Protein AF-A0A2D5P3R4-F1 (afdb_monomer_lite)

Structure (mmCIF, N/CA/C/O backbone):
data_AF-A0A2D5P3R4-F1
#
_entry.id   AF-A0A2D5P3R4-F1
#
loop_
_atom_site.group_PDB
_atom_site.id
_atom_site.type_symbol
_atom_site.label_atom_id
_atom_site.label_alt_id
_atom_site.label_comp_id
_atom_site.label_asym_id
_atom_site.label_entity_id
_atom_site.label_seq_id
_atom_site.pdbx_PDB_ins_code
_atom_site.Cartn_x
_atom_site.Cartn_y
_atom_site.Cartn_z
_atom_site.occupancy
_atom_site.B_iso_or_equiv
_atom_site.auth_seq_id
_atom_site.auth_comp_id
_atom_site.auth_asym_id
_atom_site.auth_atom_id
_atom_site.pdbx_PDB_model_num
ATOM 1 N N . MET A 1 1 ? -9.186 -1.860 0.996 1.00 87.25 1 MET A N 1
ATOM 2 C CA . MET A 1 1 ? -7.720 -1.773 0.867 1.00 87.25 1 MET A CA 1
ATOM 3 C C . MET A 1 1 ? -7.365 -0.464 0.182 1.00 87.25 1 MET A C 1
ATOM 5 O O . MET A 1 1 ? -8.027 -0.113 -0.788 1.00 87.25 1 MET A O 1
ATOM 9 N N . ILE A 1 2 ? -6.371 0.248 0.700 1.00 88.69 2 ILE A N 1
ATOM 10 C CA . ILE A 1 2 ? -5.725 1.410 0.088 1.00 88.69 2 ILE A CA 1
ATOM 11 C C . ILE A 1 2 ? -4.246 1.051 -0.029 1.00 88.69 2 ILE A C 1
ATOM 13 O O . ILE A 1 2 ? -3.646 0.653 0.967 1.00 88.69 2 ILE A O 1
ATOM 17 N N . ILE A 1 3 ? -3.675 1.183 -1.224 1.00 88.00 3 ILE A N 1
ATOM 18 C CA . ILE A 1 3 ? -2.248 0.957 -1.468 1.00 88.00 3 ILE A CA 1
ATOM 19 C C . ILE A 1 3 ? -1.622 2.294 -1.844 1.00 88.00 3 ILE A C 1
ATOM 21 O O . ILE A 1 3 ? -2.138 3.007 -2.706 1.00 88.00 3 ILE A O 1
ATOM 25 N N . HIS A 1 4 ? -0.518 2.625 -1.188 1.00 86.81 4 HIS A N 1
ATOM 26 C CA . HIS A 1 4 ? 0.235 3.842 -1.421 1.00 86.81 4 HIS A CA 1
ATOM 27 C C . HIS A 1 4 ? 1.717 3.537 -1.636 1.00 86.81 4 HIS A C 1
ATOM 29 O O . HIS A 1 4 ? 2.252 2.595 -1.050 1.00 86.81 4 HIS A O 1
ATOM 35 N N . VAL A 1 5 ? 2.383 4.354 -2.451 1.00 83.88 5 VAL A N 1
ATOM 36 C CA . VAL A 1 5 ? 3.817 4.239 -2.716 1.00 83.88 5 VAL A CA 1
ATOM 37 C C . VAL A 1 5 ? 4.504 5.553 -2.392 1.00 83.88 5 VAL A C 1
ATOM 39 O O . VAL A 1 5 ? 4.042 6.607 -2.808 1.00 83.88 5 VAL A O 1
ATOM 42 N N . LEU A 1 6 ? 5.603 5.484 -1.648 1.00 78.50 6 LEU A N 1
ATOM 43 C CA . LEU A 1 6 ? 6.331 6.660 -1.172 1.00 78.50 6 LEU A CA 1
ATOM 44 C C . LEU A 1 6 ? 7.279 7.278 -2.209 1.00 78.50 6 LEU A C 1
ATOM 46 O O . LEU A 1 6 ? 7.770 8.382 -1.983 1.00 78.50 6 LEU A O 1
ATOM 50 N N . ASP A 1 7 ? 7.555 6.577 -3.310 1.00 74.75 7 ASP A N 1
ATOM 51 C CA . ASP A 1 7 ? 8.372 7.061 -4.429 1.00 74.75 7 ASP A CA 1
ATOM 52 C C . ASP A 1 7 ? 7.565 7.890 -5.455 1.00 74.75 7 ASP A C 1
ATOM 54 O O . ASP A 1 7 ? 8.128 8.376 -6.441 1.00 74.75 7 ASP A O 1
ATOM 58 N N . GLU A 1 8 ? 6.264 8.095 -5.210 1.00 69.88 8 GLU A N 1
ATOM 59 C CA . GLU A 1 8 ? 5.380 8.914 -6.039 1.00 69.88 8 GLU A CA 1
ATOM 60 C C . GLU A 1 8 ? 5.685 10.414 -5.854 1.00 69.88 8 GLU A C 1
ATOM 62 O O . GLU A 1 8 ? 5.578 10.945 -4.743 1.00 69.88 8 GLU A O 1
ATOM 67 N N . PRO A 1 9 ? 6.014 11.155 -6.930 1.00 68.31 9 PRO A N 1
ATOM 68 C CA . PRO A 1 9 ? 6.427 12.555 -6.827 1.00 68.31 9 PRO A CA 1
ATOM 69 C C . PRO A 1 9 ? 5.312 13.505 -6.359 1.00 68.31 9 PRO A C 1
ATOM 71 O O . PRO A 1 9 ? 5.598 14.655 -6.021 1.00 68.31 9 PRO A O 1
ATOM 74 N N . PHE A 1 10 ? 4.053 13.055 -6.347 1.00 65.94 10 PHE A N 1
ATOM 75 C CA . PHE A 1 10 ? 2.884 13.899 -6.083 1.00 65.94 10 PHE A CA 1
ATOM 76 C C . PHE A 1 10 ? 2.189 13.644 -4.746 1.00 65.94 10 PHE A C 1
ATOM 78 O O . PHE A 1 10 ? 1.331 14.435 -4.355 1.00 65.94 10 PHE A O 1
ATOM 85 N N . MET A 1 11 ? 2.532 12.573 -4.033 1.00 66.94 11 MET A N 1
ATOM 86 C CA . MET A 1 11 ? 1.902 12.236 -2.760 1.00 66.94 11 MET A CA 1
ATOM 87 C C . MET A 1 11 ? 2.978 11.987 -1.704 1.00 66.94 11 MET A C 1
ATOM 89 O O . MET A 1 11 ? 3.715 11.011 -1.764 1.00 66.94 11 MET A O 1
ATOM 93 N N . ASN A 1 12 ? 3.090 12.907 -0.745 1.00 68.44 12 ASN A N 1
ATOM 94 C CA . ASN A 1 12 ? 4.063 12.817 0.339 1.00 68.44 12 ASN A CA 1
ATOM 95 C C . ASN A 1 12 ? 3.481 12.080 1.561 1.00 68.44 12 ASN A C 1
ATOM 97 O O . ASN A 1 12 ? 2.281 11.852 1.673 1.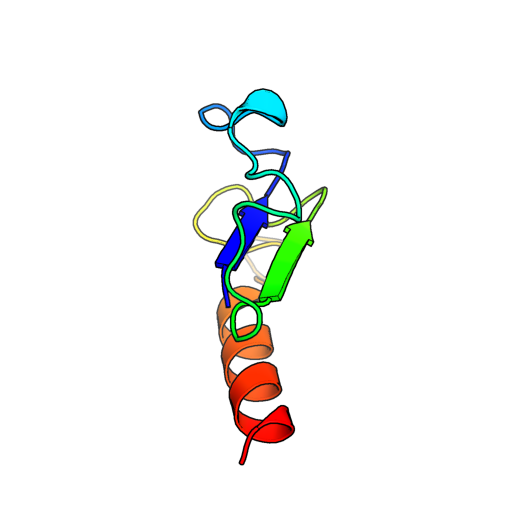00 68.44 12 ASN A O 1
ATOM 101 N N . LYS A 1 13 ? 4.330 11.746 2.538 1.00 71.12 13 LYS A N 1
ATOM 102 C CA . LYS A 1 13 ? 3.881 11.089 3.782 1.00 71.12 13 LYS A CA 1
ATOM 103 C C . LYS A 1 13 ? 2.840 11.896 4.563 1.00 71.12 13 LYS A C 1
ATOM 105 O O . LYS A 1 13 ? 2.088 11.303 5.328 1.00 71.12 13 LYS A O 1
ATOM 110 N N . ASP A 1 14 ? 2.785 13.210 4.362 1.00 78.00 14 ASP A N 1
ATOM 111 C CA . ASP A 1 14 ? 1.873 14.096 5.086 1.00 78.00 14 ASP A CA 1
ATOM 112 C C . ASP A 1 14 ? 0.420 13.978 4.597 1.00 78.00 14 ASP A C 1
ATOM 114 O O . ASP A 1 14 ? -0.486 14.398 5.311 1.00 78.00 14 ASP A O 1
ATOM 118 N N . VAL A 1 15 ? 0.173 13.388 3.416 1.00 81.69 15 VAL A N 1
ATOM 119 C CA . VAL A 1 15 ? -1.194 13.090 2.944 1.00 81.69 15 VAL A CA 1
ATOM 120 C C . VAL A 1 15 ? -1.733 11.748 3.443 1.00 81.69 15 VAL A C 1
ATOM 122 O O . VAL A 1 15 ? -2.889 11.416 3.178 1.00 81.69 15 VAL A O 1
ATOM 125 N N . LEU A 1 16 ? -0.919 10.955 4.146 1.00 84.69 16 LEU A N 1
ATOM 126 C CA . LEU A 1 16 ? -1.369 9.678 4.688 1.00 84.69 16 LEU A CA 1
ATOM 127 C C . LEU A 1 16 ? -2.314 9.911 5.874 1.00 84.69 16 LEU A C 1
ATOM 129 O O . LEU A 1 16 ? -1.981 10.687 6.771 1.00 84.69 16 LEU A O 1
ATOM 133 N N . PRO A 1 17 ? -3.469 9.223 5.918 1.00 86.94 17 PRO A N 1
ATOM 134 C CA . PRO A 1 17 ? -4.400 9.377 7.022 1.00 86.94 17 PRO A CA 1
ATOM 135 C C . PRO A 1 17 ? -3.782 8.853 8.318 1.00 86.94 17 PRO A C 1
ATOM 137 O O . PRO A 1 17 ? -3.054 7.852 8.331 1.00 86.94 17 PRO A O 1
ATOM 140 N N . LEU A 1 18 ? -4.134 9.483 9.434 1.00 86.69 18 LEU A N 1
ATOM 141 C CA . LEU A 1 18 ? -3.860 8.929 10.749 1.00 86.69 18 LEU A CA 1
ATOM 142 C C . LEU A 1 18 ? -4.657 7.636 10.932 1.00 86.69 18 LEU A C 1
ATOM 144 O O . LEU A 1 18 ? -5.740 7.439 10.377 1.00 86.69 18 LEU A O 1
ATOM 148 N N . LYS A 1 19 ? -4.147 6.749 11.788 1.00 83.94 19 LYS A N 1
ATOM 149 C CA . LYS A 1 19 ? -4.794 5.462 12.091 1.00 83.94 19 LYS A CA 1
ATOM 150 C C . LYS A 1 19 ? -6.253 5.613 12.546 1.00 83.94 19 LYS A C 1
ATOM 152 O O . LYS A 1 19 ? -7.055 4.711 12.340 1.00 83.94 19 LYS A O 1
ATOM 157 N N . GLU A 1 20 ? -6.573 6.737 13.175 1.00 88.62 20 GLU A N 1
ATOM 158 C CA . GLU A 1 20 ? -7.894 7.069 13.720 1.00 88.62 20 GLU A CA 1
ATOM 159 C C . GLU A 1 20 ? -8.889 7.511 12.637 1.00 88.62 20 GLU A C 1
ATOM 161 O O . GLU A 1 20 ? -10.095 7.341 12.793 1.00 88.62 20 GLU A O 1
ATOM 166 N N . GLU A 1 21 ? -8.378 8.055 11.532 1.00 89.56 21 GLU A N 1
ATOM 167 C CA . GLU A 1 21 ? -9.154 8.517 10.377 1.00 89.56 21 GLU A CA 1
ATOM 168 C C . GLU A 1 21 ? -9.464 7.365 9.408 1.00 89.56 21 GLU A C 1
ATOM 170 O O . GLU A 1 21 ? -10.363 7.457 8.570 1.00 89.56 21 GLU A O 1
ATOM 175 N N . LEU A 1 22 ? -8.737 6.251 9.536 1.00 91.06 22 LEU A N 1
ATOM 176 C CA . LEU A 1 22 ? -8.939 5.054 8.739 1.00 91.06 22 LEU A CA 1
ATOM 177 C C . LEU A 1 22 ? -10.079 4.199 9.315 1.00 91.06 22 LEU A C 1
ATOM 179 O O . LEU A 1 22 ? -10.095 3.828 10.489 1.00 91.06 22 LEU A O 1
ATOM 183 N N . SER A 1 23 ? -11.036 3.827 8.461 1.00 91.50 23 SER A N 1
ATOM 184 C CA . SER A 1 23 ? -12.090 2.874 8.831 1.00 91.50 23 SER A CA 1
ATOM 185 C C . SER A 1 23 ? -11.494 1.545 9.305 1.00 91.50 23 SER A C 1
ATOM 187 O O . SER A 1 23 ? -10.561 1.029 8.697 1.00 91.50 23 SER A O 1
ATOM 189 N N . LYS A 1 24 ? -12.102 0.924 10.326 1.00 88.06 24 LYS A N 1
ATOM 190 C CA . LYS A 1 24 ? -11.692 -0.397 10.847 1.00 88.06 24 LYS A CA 1
ATOM 191 C C . LYS A 1 24 ? -11.733 -1.515 9.799 1.00 88.06 24 LYS A C 1
ATOM 193 O O . LYS A 1 24 ? -11.056 -2.520 9.963 1.00 88.06 24 LYS A O 1
ATOM 198 N N . ASN A 1 25 ? -12.523 -1.333 8.741 1.00 88.50 25 ASN A N 1
ATOM 199 C CA . ASN A 1 25 ? -12.644 -2.283 7.632 1.00 88.50 25 ASN A CA 1
ATOM 200 C C . ASN A 1 25 ? -11.714 -1.936 6.459 1.00 88.50 25 ASN A C 1
ATOM 202 O O . ASN A 1 25 ? -11.830 -2.522 5.385 1.00 88.50 25 ASN A O 1
ATOM 206 N N . CYS A 1 26 ? -10.835 -0.948 6.624 1.00 88.06 26 CYS A N 1
ATOM 207 C CA . CYS A 1 26 ? -9.893 -0.537 5.603 1.00 88.06 26 CYS A CA 1
ATOM 208 C C . CYS A 1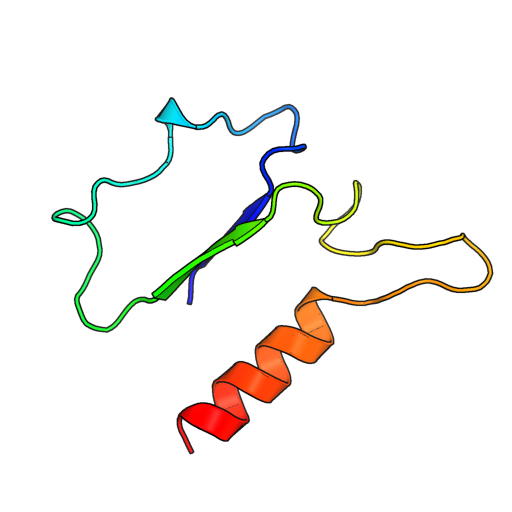 26 ? -8.467 -0.858 6.053 1.00 88.06 26 CYS A C 1
ATOM 210 O O . CYS A 1 26 ? -8.041 -0.465 7.134 1.00 88.06 26 CYS A O 1
ATOM 212 N N . ILE A 1 27 ? -7.730 -1.559 5.197 1.00 89.44 27 ILE A N 1
ATOM 213 C CA . ILE A 1 27 ? -6.288 -1.753 5.338 1.00 89.44 27 ILE A CA 1
ATOM 214 C C . ILE A 1 27 ? -5.589 -0.691 4.492 1.00 89.44 27 ILE A C 1
ATOM 216 O O . ILE A 1 27 ? -5.936 -0.538 3.319 1.00 89.44 27 ILE A O 1
ATOM 220 N N . LEU A 1 28 ? -4.631 0.018 5.090 1.00 90.25 28 LEU A N 1
ATOM 221 C CA . LEU A 1 28 ? -3.691 0.899 4.401 1.00 90.25 28 LEU A CA 1
ATOM 222 C C . LEU A 1 28 ? -2.328 0.205 4.323 1.00 90.25 28 LEU A C 1
ATOM 224 O O . LEU A 1 28 ? -1.736 -0.106 5.355 1.00 90.25 28 LEU A O 1
ATOM 228 N N . GLU A 1 29 ? -1.837 -0.002 3.108 1.00 89.38 29 GLU A N 1
ATOM 229 C CA . GLU A 1 29 ? -0.519 -0.570 2.827 1.00 89.38 29 GLU A CA 1
ATOM 230 C C . GLU A 1 29 ? 0.357 0.483 2.163 1.00 89.38 29 GLU A C 1
ATOM 232 O O . GLU A 1 29 ? -0.063 1.154 1.219 1.00 89.38 29 GLU A O 1
ATOM 237 N N . ILE A 1 30 ? 1.571 0.644 2.682 1.00 87.06 30 ILE A N 1
ATOM 238 C CA . ILE A 1 30 ? 2.522 1.651 2.223 1.00 87.06 30 ILE A CA 1
ATOM 239 C C . ILE A 1 30 ? 3.782 0.927 1.768 1.00 87.06 30 ILE A C 1
ATOM 241 O O . ILE A 1 30 ? 4.418 0.225 2.554 1.00 87.06 30 ILE A O 1
ATOM 245 N N . TYR A 1 31 ? 4.143 1.129 0.509 1.00 84.62 31 TYR A N 1
ATOM 246 C CA . TYR A 1 31 ? 5.331 0.564 -0.110 1.00 84.62 31 TYR A CA 1
ATOM 247 C C . TYR A 1 31 ? 6.385 1.659 -0.282 1.00 84.62 31 TYR A C 1
ATOM 249 O O . TYR A 1 31 ? 6.074 2.779 -0.683 1.00 84.62 31 TYR A O 1
ATOM 257 N N . GLU A 1 32 ? 7.643 1.352 0.034 1.00 79.31 32 GLU A N 1
ATOM 258 C CA . GLU A 1 32 ? 8.745 2.303 -0.175 1.00 79.31 32 GLU A CA 1
ATOM 259 C C . GLU A 1 32 ? 9.051 2.491 -1.659 1.00 79.31 32 GLU A C 1
ATOM 261 O O . GLU A 1 32 ? 9.304 3.607 -2.095 1.00 79.31 32 GLU A O 1
ATOM 266 N N . ASN A 1 33 ? 8.979 1.396 -2.416 1.00 75.62 33 ASN A N 1
ATOM 267 C CA . ASN A 1 33 ? 9.123 1.367 -3.861 1.00 75.62 33 ASN A CA 1
ATOM 268 C C . ASN A 1 33 ? 7.989 0.503 -4.397 1.00 75.62 33 ASN A C 1
ATOM 270 O O . ASN A 1 33 ? 7.817 -0.630 -3.949 1.00 75.62 33 ASN A O 1
ATOM 274 N N . GLY A 1 34 ? 7.199 1.047 -5.307 1.00 65.88 34 GLY A N 1
ATOM 275 C CA . GLY A 1 34 ? 6.006 0.377 -5.830 1.00 65.88 34 GLY A CA 1
ATOM 276 C C . GLY A 1 34 ? 6.041 0.245 -7.338 1.00 65.88 34 GLY A C 1
ATOM 277 O O . GLY A 1 34 ? 5.242 -0.493 -7.893 1.00 65.88 34 GLY A O 1
ATOM 278 N N . GLY A 1 35 ? 6.993 0.905 -7.997 1.00 66.94 35 GLY A N 1
ATOM 279 C CA . GLY A 1 35 ? 7.056 0.969 -9.446 1.00 66.94 35 GLY A CA 1
ATOM 280 C C . GLY A 1 35 ? 6.498 2.294 -9.949 1.00 66.94 35 GLY A C 1
ATOM 281 O O . GLY A 1 35 ? 5.386 2.692 -9.615 1.00 66.94 35 GLY A O 1
ATOM 282 N N . HIS A 1 36 ? 7.292 2.966 -10.780 1.00 64.12 36 HIS A N 1
ATOM 283 C CA . HIS A 1 36 ? 7.104 4.365 -11.179 1.00 64.12 36 HIS A CA 1
ATOM 284 C C . HIS A 1 36 ? 5.821 4.633 -11.995 1.00 64.12 36 HIS A C 1
ATOM 286 O O . HIS A 1 36 ? 5.409 5.777 -12.143 1.00 64.12 36 HIS A O 1
ATOM 292 N N . LEU A 1 37 ? 5.211 3.588 -12.569 1.00 66.06 37 LEU A N 1
ATOM 293 C CA . LEU A 1 37 ? 4.021 3.662 -13.421 1.00 66.06 37 LEU A CA 1
ATOM 294 C C . LEU A 1 37 ? 3.004 2.612 -12.970 1.00 66.06 37 LEU A C 1
ATOM 296 O O . LEU A 1 37 ? 3.011 1.483 -13.455 1.00 66.06 37 LEU A O 1
ATOM 300 N N . GLY A 1 38 ? 2.123 2.988 -12.042 1.00 67.81 38 GLY A N 1
ATOM 301 C CA . GLY A 1 38 ? 0.940 2.191 -11.713 1.00 67.81 38 GLY A CA 1
ATOM 302 C C . GLY A 1 38 ? 1.248 0.825 -11.104 1.00 67.81 38 GLY A C 1
ATOM 303 O O . GLY A 1 38 ? 0.604 -0.151 -11.468 1.00 67.81 38 GLY A O 1
ATOM 304 N N . PHE A 1 39 ? 2.199 0.767 -10.169 1.00 80.44 39 PHE A N 1
ATOM 305 C CA . PHE A 1 39 ? 2.547 -0.444 -9.416 1.00 80.44 39 PHE A CA 1
ATOM 306 C C . PHE A 1 39 ? 3.259 -1.554 -10.217 1.00 80.44 39 PHE A C 1
ATOM 308 O O . PHE A 1 39 ? 3.219 -2.733 -9.848 1.00 80.44 39 PHE A O 1
ATOM 315 N N . ILE A 1 40 ? 3.894 -1.180 -11.332 1.00 83.25 40 ILE A N 1
ATOM 316 C CA . ILE A 1 40 ? 4.698 -2.078 -12.165 1.00 83.25 40 ILE A CA 1
ATOM 317 C C . ILE A 1 40 ? 6.177 -1.825 -11.875 1.00 83.25 40 ILE A C 1
ATOM 319 O O . ILE A 1 40 ? 6.692 -0.729 -12.117 1.00 83.25 40 ILE A O 1
ATOM 323 N N . GLN A 1 41 ? 6.874 -2.850 -11.393 1.00 81.50 41 GLN A N 1
ATOM 324 C CA . GLN A 1 41 ? 8.305 -2.809 -11.089 1.00 81.50 41 GLN A CA 1
ATOM 325 C C . GLN A 1 41 ? 9.100 -3.785 -11.972 1.00 81.50 41 GLN A C 1
ATOM 327 O O . GLN A 1 41 ? 8.553 -4.431 -12.864 1.00 81.50 41 GLN A O 1
ATOM 332 N N . GLY A 1 42 ? 10.412 -3.893 -11.758 1.00 81.56 42 GLY A N 1
ATOM 333 C CA . G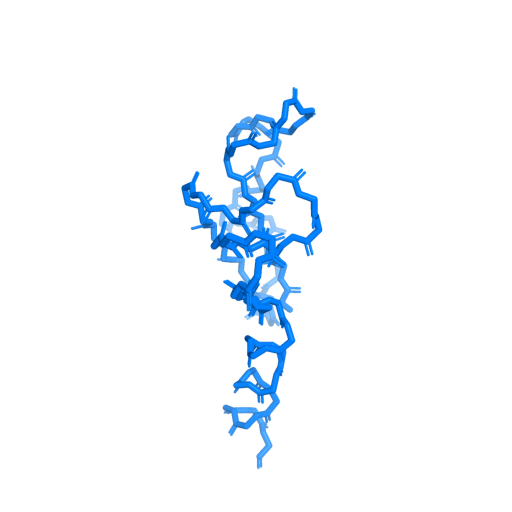LY A 1 42 ? 11.273 -4.787 -12.536 1.00 81.56 42 GLY A CA 1
ATOM 334 C C . GLY A 1 42 ? 11.821 -4.140 -13.810 1.00 81.56 42 GLY A C 1
ATOM 335 O O . GLY A 1 42 ? 12.078 -2.939 -13.856 1.00 81.56 42 GLY A O 1
ATOM 336 N N . SER A 1 43 ? 12.071 -4.950 -14.837 1.00 83.81 43 SER A N 1
ATOM 337 C CA . SER A 1 43 ? 12.657 -4.479 -16.102 1.00 83.81 43 SER A CA 1
ATOM 338 C C . SER A 1 43 ? 11.631 -4.520 -17.229 1.00 83.81 43 SER A C 1
ATOM 340 O O . SER A 1 43 ? 10.677 -5.284 -17.161 1.00 83.81 43 SER A O 1
ATOM 342 N N . VAL A 1 44 ? 11.859 -3.774 -18.313 1.00 82.94 44 VAL A N 1
ATOM 343 C CA . VAL A 1 44 ? 10.950 -3.748 -19.479 1.00 82.94 44 VAL A CA 1
ATOM 344 C C . VAL A 1 44 ? 10.669 -5.152 -20.041 1.00 82.94 44 VAL A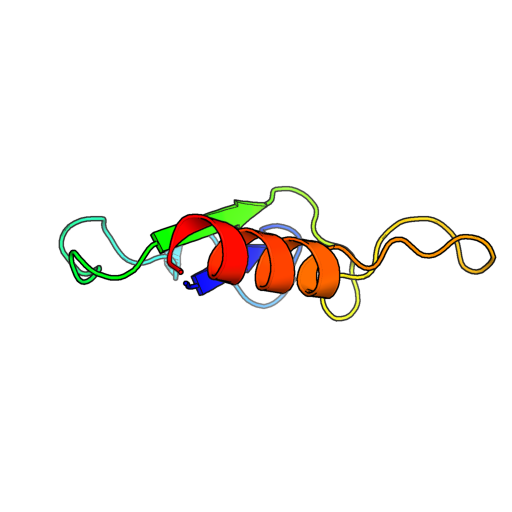 C 1
ATOM 346 O O . VAL A 1 44 ? 9.569 -5.418 -20.513 1.00 82.94 44 VAL A O 1
ATOM 349 N N . PHE A 1 45 ? 11.644 -6.063 -19.963 1.00 90.44 45 PHE A N 1
ATOM 350 C CA . PHE A 1 45 ? 11.515 -7.442 -20.453 1.00 90.44 45 PHE A CA 1
ATOM 351 C C . PHE A 1 45 ? 11.036 -8.440 -19.394 1.00 90.44 45 PHE A C 1
ATOM 353 O O . PHE A 1 45 ? 10.692 -9.568 -19.735 1.00 90.44 45 PHE A O 1
ATOM 360 N N . ASN A 1 46 ? 11.028 -8.043 -18.124 1.00 86.12 46 ASN A N 1
ATOM 361 C CA . ASN A 1 46 ? 10.509 -8.841 -17.020 1.00 86.12 46 ASN A CA 1
ATOM 362 C C . ASN A 1 46 ? 9.800 -7.912 -16.023 1.00 86.12 46 ASN A C 1
ATOM 364 O O . ASN A 1 46 ? 10.382 -7.595 -14.974 1.00 86.12 46 ASN A O 1
ATOM 368 N N . PRO A 1 47 ? 8.616 -7.393 -16.397 1.00 87.62 47 PRO A N 1
ATOM 369 C CA . PRO A 1 47 ? 7.824 -6.549 -15.521 1.00 87.62 47 PRO A CA 1
ATOM 370 C C . PRO A 1 47 ? 7.213 -7.388 -14.398 1.00 87.62 47 PRO A C 1
ATOM 372 O O . PRO A 1 47 ? 6.777 -8.522 -14.602 1.00 87.62 47 PRO A O 1
ATOM 375 N N . ASP A 1 48 ? 7.166 -6.810 -13.208 1.00 86.44 48 ASP A N 1
ATOM 376 C CA . ASP A 1 48 ? 6.504 -7.368 -12.043 1.00 86.44 48 ASP A CA 1
ATOM 377 C C . ASP A 1 48 ? 5.278 -6.518 -11.700 1.00 86.44 48 ASP A C 1
ATOM 379 O O . ASP A 1 48 ? 5.383 -5.350 -11.326 1.00 86.44 48 ASP A O 1
ATOM 383 N N . TYR A 1 49 ? 4.116 -7.137 -11.877 1.00 89.00 49 TYR A N 1
ATOM 384 C CA . TYR A 1 49 ? 2.784 -6.566 -11.712 1.00 89.00 49 TYR A CA 1
ATOM 385 C C . TYR A 1 49 ? 2.318 -6.755 -10.264 1.00 89.00 49 TYR A C 1
ATOM 387 O O . TYR A 1 49 ? 1.609 -7.711 -9.935 1.00 89.00 49 TYR A O 1
ATOM 395 N N . MET A 1 50 ? 2.812 -5.895 -9.370 1.00 86.88 50 M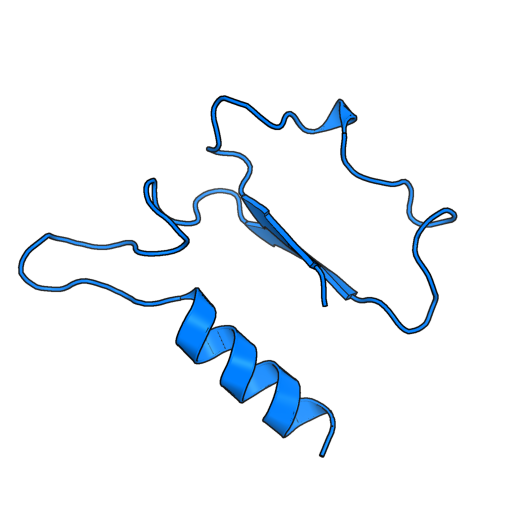ET A N 1
ATOM 396 C CA . MET A 1 50 ? 2.613 -6.041 -7.926 1.00 86.88 50 MET A CA 1
ATOM 397 C C . MET A 1 50 ? 1.139 -5.877 -7.534 1.00 86.88 50 MET A C 1
ATOM 399 O O . MET A 1 50 ? 0.629 -6.639 -6.712 1.00 86.88 50 MET A O 1
ATOM 403 N N . LEU A 1 51 ? 0.448 -4.898 -8.124 1.00 88.44 51 LEU A N 1
ATOM 404 C CA . LEU A 1 51 ? -0.930 -4.569 -7.760 1.00 88.44 51 LEU A CA 1
ATOM 405 C C . LEU A 1 51 ? -1.889 -5.722 -8.056 1.00 88.44 51 LEU A C 1
ATOM 407 O O . LEU A 1 51 ? -2.716 -6.068 -7.218 1.00 88.44 51 LEU A O 1
ATOM 411 N N . GLU A 1 52 ? -1.765 -6.343 -9.223 1.00 89.94 52 GLU A N 1
ATOM 412 C CA . GLU A 1 52 ? -2.601 -7.457 -9.656 1.00 89.94 52 GLU A CA 1
ATOM 413 C C . GLU A 1 52 ? -2.449 -8.653 -8.716 1.00 89.94 52 GLU A C 1
ATOM 415 O O . GLU A 1 52 ? -3.448 -9.242 -8.299 1.00 89.94 52 GLU A O 1
ATOM 420 N N . LYS A 1 53 ? -1.208 -8.971 -8.324 1.00 89.44 53 LYS A N 1
ATOM 421 C CA . LYS A 1 53 ? -0.925 -10.019 -7.336 1.00 89.44 53 LYS A CA 1
ATOM 422 C C . LYS A 1 53 ? -1.563 -9.687 -5.990 1.00 89.44 53 LYS A C 1
ATOM 424 O O . LYS A 1 53 ? -2.299 -10.511 -5.449 1.00 89.44 53 LYS A O 1
ATOM 429 N N . ARG A 1 54 ? -1.360 -8.462 -5.493 1.00 90.62 54 ARG A N 1
ATOM 430 C CA . ARG A 1 54 ? -1.877 -8.043 -4.186 1.00 90.62 54 ARG A CA 1
ATOM 431 C C . ARG A 1 54 ? -3.405 -8.024 -4.134 1.00 90.62 54 ARG A C 1
ATOM 433 O O . ARG A 1 54 ? -3.978 -8.419 -3.124 1.00 90.62 54 ARG A O 1
ATOM 440 N N . ILE A 1 55 ? -4.079 -7.610 -5.211 1.00 91.06 55 ILE A N 1
ATOM 441 C CA . ILE A 1 55 ? -5.547 -7.648 -5.306 1.00 91.06 55 ILE A CA 1
ATOM 442 C C . ILE A 1 55 ? -6.059 -9.086 -5.159 1.00 91.06 55 ILE A C 1
ATOM 444 O O . ILE A 1 55 ? -7.015 -9.317 -4.421 1.00 91.06 55 ILE A O 1
ATOM 448 N N . ILE A 1 56 ? -5.430 -10.050 -5.837 1.00 93.06 56 ILE A N 1
ATOM 449 C CA . ILE A 1 56 ? -5.819 -11.465 -5.750 1.00 93.06 56 ILE A CA 1
ATOM 450 C C . ILE A 1 56 ? -5.611 -11.992 -4.328 1.00 93.06 56 ILE A C 1
ATOM 452 O O . ILE A 1 56 ? -6.514 -12.620 -3.778 1.00 93.06 56 ILE A O 1
ATOM 456 N N . GLU A 1 57 ? -4.458 -11.707 -3.722 1.00 92.00 57 GLU A N 1
ATOM 457 C CA . GLU A 1 57 ? -4.159 -12.086 -2.335 1.00 92.00 57 GLU A CA 1
ATOM 458 C C . GLU A 1 57 ? -5.179 -11.498 -1.358 1.00 92.00 57 GLU A C 1
ATOM 460 O O . GLU A 1 57 ? -5.700 -12.217 -0.512 1.00 92.00 57 GLU A O 1
ATOM 465 N N . TYR A 1 58 ? -5.537 -10.222 -1.522 1.00 92.44 58 TYR A N 1
ATOM 466 C CA . TYR A 1 58 ? -6.554 -9.577 -0.697 1.00 92.44 58 TYR A CA 1
ATOM 467 C C . TYR A 1 58 ? -7.895 -10.305 -0.807 1.00 92.44 58 TYR A C 1
ATOM 469 O O . TYR A 1 58 ? -8.533 -10.587 0.199 1.00 92.44 58 TYR A O 1
ATOM 477 N N . PHE A 1 59 ? -8.344 -10.663 -2.010 1.00 93.06 59 PHE A N 1
ATOM 478 C CA . PHE A 1 59 ? -9.592 -11.416 -2.132 1.00 93.06 59 PHE A CA 1
ATOM 479 C C . PHE A 1 59 ? -9.495 -12.826 -1.534 1.00 93.06 59 PHE A 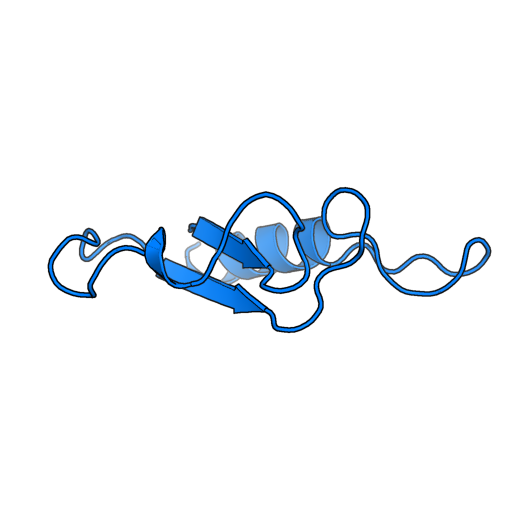C 1
ATOM 481 O O . PHE A 1 59 ? -10.464 -13.267 -0.927 1.00 93.06 59 PHE A O 1
ATOM 488 N N . ALA A 1 60 ? -8.348 -13.500 -1.638 1.00 93.62 60 ALA A N 1
ATOM 489 C CA . ALA A 1 60 ? -8.134 -14.821 -1.044 1.00 93.62 60 ALA A CA 1
ATOM 490 C C . ALA A 1 60 ? -8.046 -14.808 0.497 1.00 93.62 60 ALA A C 1
ATOM 492 O O . ALA A 1 60 ? -8.317 -15.817 1.137 1.00 93.62 60 ALA A O 1
ATOM 493 N N . GLU A 1 61 ? -7.652 -13.688 1.106 1.00 88.62 61 GLU A N 1
ATOM 494 C CA . GLU A 1 61 ? -7.627 -13.516 2.567 1.00 88.62 61 GLU A CA 1
ATOM 495 C C . GLU A 1 61 ? -9.029 -13.293 3.161 1.00 88.62 61 GLU A C 1
ATOM 497 O O . GLU A 1 61 ? -9.259 -13.582 4.337 1.00 88.62 61 GLU A O 1
ATOM 502 N N . TYR A 1 62 ? -9.955 -12.752 2.365 1.00 82.12 62 TYR A N 1
ATOM 503 C CA . TYR A 1 62 ? -11.268 -12.289 2.825 1.00 82.12 62 TYR A CA 1
ATOM 504 C C . TYR A 1 62 ? -12.452 -13.162 2.381 1.00 82.12 62 TYR A C 1
ATOM 506 O O . TYR A 1 62 ? -13.544 -13.001 2.935 1.00 82.12 62 TYR A O 1
ATOM 514 N N . TYR A 1 63 ? -12.254 -14.061 1.414 1.00 70.31 63 TYR A N 1
ATOM 515 C CA . TYR A 1 63 ? -13.245 -15.029 0.926 1.00 70.31 63 TYR A CA 1
ATOM 516 C C . TYR A 1 63 ? -12.732 -16.457 1.088 1.00 70.31 63 TYR A C 1
ATOM 518 O O . TYR A 1 63 ? -13.558 -17.319 1.468 1.00 70.31 63 TYR A O 1
#

Foldseek 3Di:
DAEEECPAPPDHPVPDDDPVPDDPPDDYHYHPDQDHPQRWDDDPVDIDRRVVVVVVVVVVVVD

pLDDT: mean 82.97, std 8.5, range [64.12, 93.62]

Secondary structure (DSSP, 8-state):
-EEEETT-TT--GGGSPPTTTS-TT--EEEES---TBTTEEEETTEEEEHHHHHHHHHHHHH-

Sequence (63 aa):
MIIHVLDEPFMNKDVLPLKEELSKNCILEIYENGGHLGFIQGSVFNPDYMLEKRIIEYFAEYY

Radius of gyration: 13.27 Å; chains: 1; bounding box: 26×29×34 Å